Protein AF-A0A2K3KLQ9-F1 (afdb_monomer_lite)

Radius of gyration: 17.06 Å; chains: 1; bounding box: 42×33×46 Å

Secondary structure (DSSP, 8-state):
-HHHHHHHHHS---HHHHHHHGGGS---SS--SGGGS-HHHHHHHHHHHHS-EE--EETTEEPPPEE--SS--TT-TTHHHHHHHHHHHHHHHHHHHHHTTS--

pLDDT: mean 77.21, std 13.94, range [49.09, 96.31]

Sequence (104 aa):
MEFLYEYHNSASLPKAITGSFLTLIPKKDHPQALSDYDLGWRQWIRAFVFQSSMSVLVNGSPKEDFNVGKGLRQGDPLSPIMFLIVDGGLTSLMRRAVDNSIFQ

Structure (mmCIF, N/CA/C/O backbone):
data_AF-A0A2K3KLQ9-F1
#
_entry.id   AF-A0A2K3KLQ9-F1
#
loop_
_atom_site.group_PDB
_atom_site.id
_atom_site.type_symbol
_atom_site.label_atom_id
_atom_site.label_alt_id
_atom_site.label_comp_id
_atom_site.label_asym_id
_atom_site.label_entity_id
_atom_site.label_seq_id
_atom_site.pdbx_PDB_ins_code
_atom_site.Cartn_x
_atom_site.Cartn_y
_atom_site.Cartn_z
_atom_site.occupancy
_atom_site.B_iso_or_equiv
_atom_site.auth_seq_id
_atom_site.auth_comp_id
_atom_site.auth_asym_id
_atom_site.auth_atom_id
_atom_site.pdbx_PDB_model_num
ATOM 1 N N . MET A 1 1 ? -17.728 8.690 -1.998 1.00 52.28 1 MET A N 1
ATOM 2 C CA . MET A 1 1 ? -17.895 7.914 -3.249 1.00 52.28 1 MET A CA 1
ATOM 3 C C . MET A 1 1 ? -17.606 8.752 -4.494 1.00 52.28 1 MET A C 1
ATOM 5 O O . MET A 1 1 ? -17.160 8.168 -5.467 1.00 52.28 1 MET A O 1
ATOM 9 N N . GLU A 1 2 ? -17.746 10.086 -4.464 1.00 56.66 2 GLU A N 1
ATOM 10 C CA . GLU A 1 2 ? -17.354 10.955 -5.595 1.00 56.66 2 GLU A CA 1
ATOM 11 C C . GLU A 1 2 ? -15.877 10.844 -6.000 1.00 56.66 2 GLU A C 1
ATOM 13 O O . GLU A 1 2 ? -15.576 10.876 -7.183 1.00 56.66 2 GLU A O 1
ATOM 18 N N . PHE A 1 3 ? -14.959 10.618 -5.054 1.00 58.25 3 PHE A N 1
ATOM 19 C CA . PHE A 1 3 ? -13.523 10.550 -5.363 1.00 58.25 3 PHE A CA 1
ATOM 20 C C . PHE A 1 3 ? -13.150 9.401 -6.325 1.00 58.25 3 PHE A C 1
ATOM 22 O O . PHE A 1 3 ? -12.354 9.601 -7.238 1.00 58.25 3 PHE A O 1
ATOM 29 N N . LEU A 1 4 ? -13.707 8.196 -6.117 1.00 51.66 4 LEU A N 1
ATOM 30 C CA . LEU A 1 4 ? -13.441 7.040 -6.987 1.00 51.66 4 LEU A CA 1
ATOM 31 C C . LEU A 1 4 ? -14.064 7.254 -8.361 1.00 51.66 4 LEU A C 1
ATOM 33 O O . LEU A 1 4 ? -13.484 6.854 -9.362 1.00 51.66 4 LEU A O 1
ATOM 37 N N . TYR A 1 5 ? -15.233 7.893 -8.394 1.00 60.25 5 TYR A N 1
ATOM 38 C CA . TYR A 1 5 ? -15.922 8.240 -9.626 1.00 60.25 5 TYR A CA 1
ATOM 39 C C . TYR A 1 5 ? -15.128 9.264 -10.444 1.00 60.25 5 TYR A C 1
ATOM 41 O O . TYR A 1 5 ? -14.956 9.090 -11.646 1.00 60.25 5 TYR A O 1
ATOM 49 N N . GLU A 1 6 ? -14.589 10.297 -9.795 1.00 59.41 6 GLU A N 1
ATOM 50 C CA . GLU A 1 6 ? -13.738 11.295 -10.440 1.00 59.41 6 GLU A CA 1
ATOM 51 C C . GLU A 1 6 ? -12.458 10.645 -10.980 1.00 59.41 6 GLU A C 1
ATOM 53 O O . GLU A 1 6 ? -12.215 10.729 -12.179 1.00 59.41 6 GLU A O 1
ATOM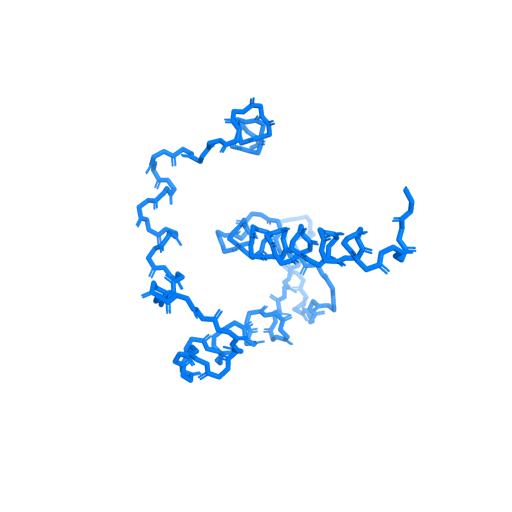 58 N N . TYR A 1 7 ? -11.728 9.875 -10.160 1.00 55.59 7 TYR A N 1
ATOM 59 C CA . TYR A 1 7 ? -10.533 9.145 -10.604 1.00 55.59 7 TYR A CA 1
ATOM 60 C C . TYR A 1 7 ? -10.811 8.210 -11.787 1.00 55.59 7 TYR A C 1
ATOM 62 O O . TYR A 1 7 ? -10.058 8.204 -12.757 1.00 55.59 7 TYR A O 1
ATOM 70 N N . HIS A 1 8 ? -11.899 7.439 -11.734 1.00 55.31 8 HIS A N 1
ATOM 71 C CA . HIS A 1 8 ? -12.259 6.511 -12.805 1.00 55.31 8 HIS A CA 1
ATOM 72 C C . HIS A 1 8 ? -12.570 7.236 -14.125 1.00 55.31 8 HIS A C 1
ATOM 74 O O . HIS A 1 8 ? -12.300 6.705 -15.199 1.00 55.31 8 HIS A O 1
ATOM 80 N N . ASN A 1 9 ? -13.117 8.451 -14.060 1.00 61.69 9 ASN A N 1
ATOM 81 C CA . ASN A 1 9 ? -13.509 9.210 -15.247 1.00 61.69 9 ASN A CA 1
ATOM 82 C C . ASN A 1 9 ? -12.396 10.101 -15.809 1.00 61.69 9 ASN A C 1
ATOM 84 O O . ASN A 1 9 ? -12.372 10.349 -17.012 1.00 61.69 9 ASN A O 1
ATOM 88 N N . SER A 1 10 ? -11.492 10.605 -14.970 1.00 62.38 10 SER A N 1
ATOM 89 C CA . SER A 1 10 ? -10.457 11.563 -15.378 1.00 62.38 10 SER A CA 1
ATOM 90 C C . SER A 1 10 ? -9.038 10.998 -15.353 1.00 62.38 10 SER A C 1
ATOM 92 O O . SER A 1 10 ? -8.112 11.682 -15.791 1.00 62.38 10 SER A O 1
ATOM 94 N N . ALA A 1 11 ? -8.842 9.803 -14.783 1.00 59.12 11 ALA A N 1
ATOM 95 C CA . ALA A 1 11 ? -7.538 9.280 -14.372 1.00 59.12 11 ALA A CA 1
ATOM 96 C C . ALA A 1 11 ? -6.734 10.273 -13.501 1.00 59.12 11 ALA A C 1
ATOM 98 O O . ALA A 1 11 ? -5.507 10.195 -13.422 1.00 59.12 11 ALA A O 1
ATOM 99 N N . SER A 1 12 ? -7.412 11.225 -12.847 1.00 51.50 12 SER A N 1
ATOM 100 C CA . SER A 1 12 ? -6.789 12.283 -12.055 1.00 51.50 12 SER A CA 1
ATOM 101 C C . SER A 1 12 ? -7.214 12.197 -10.591 1.00 51.50 12 SER A C 1
ATOM 103 O O . SER A 1 12 ? -8.360 11.911 -10.256 1.00 51.50 12 SER A O 1
ATOM 105 N N . LEU A 1 13 ? -6.251 12.407 -9.692 1.00 54.84 13 LEU A N 1
ATOM 106 C CA . LEU A 1 13 ? -6.492 12.431 -8.251 1.00 54.84 13 LEU A CA 1
ATOM 107 C C . LEU A 1 13 ? -6.782 13.869 -7.794 1.00 54.84 13 LEU A C 1
ATOM 109 O O . LEU A 1 13 ? -5.987 14.761 -8.113 1.00 54.84 13 LEU A O 1
ATOM 113 N N . PRO A 1 14 ? -7.844 14.108 -7.002 1.00 56.06 14 PRO A N 1
ATOM 114 C CA . PRO A 1 14 ? -8.174 15.437 -6.490 1.00 56.06 14 PRO A CA 1
ATOM 115 C C . PRO A 1 14 ? -7.009 16.071 -5.717 1.00 56.06 14 PRO A C 1
ATOM 117 O O . PRO A 1 14 ? -6.416 15.422 -4.852 1.00 56.06 14 PRO A O 1
ATOM 120 N N . LYS A 1 15 ? -6.719 17.358 -5.975 1.00 51.88 15 LYS A N 1
ATOM 121 C CA . LYS A 1 15 ? -5.557 18.110 -5.433 1.00 51.88 15 LYS A CA 1
ATOM 122 C C . LYS A 1 15 ? -5.377 18.020 -3.911 1.00 51.88 15 LYS A C 1
ATOM 124 O O . LYS A 1 15 ? -4.246 18.011 -3.431 1.00 51.88 15 LYS A O 1
ATOM 129 N N . ALA A 1 16 ? -6.475 17.933 -3.157 1.00 49.69 16 ALA A N 1
ATOM 130 C CA . ALA A 1 16 ? -6.462 17.809 -1.696 1.00 49.69 16 ALA A CA 1
ATOM 131 C C . ALA A 1 16 ? -5.894 16.461 -1.201 1.00 49.69 16 ALA A C 1
ATOM 133 O O . ALA A 1 16 ? -5.363 16.381 -0.098 1.00 49.69 16 ALA A O 1
ATOM 134 N N . ILE A 1 17 ? -5.965 15.417 -2.030 1.00 53.47 17 ILE A N 1
ATOM 135 C CA . ILE A 1 17 ? -5.420 14.078 -1.769 1.00 53.47 17 ILE A CA 1
ATOM 136 C C . ILE A 1 17 ? -4.006 13.979 -2.368 1.00 53.47 17 ILE A C 1
ATOM 138 O O . ILE A 1 17 ? -3.122 13.332 -1.829 1.00 53.47 17 ILE A O 1
ATOM 142 N N . THR A 1 18 ? -3.706 14.677 -3.456 1.00 50.12 18 THR A N 1
ATOM 143 C CA . THR A 1 18 ? -2.418 14.538 -4.157 1.00 50.12 18 THR A CA 1
ATOM 144 C C . THR A 1 18 ? -1.203 14.953 -3.305 1.00 50.12 18 THR A C 1
ATOM 146 O O . THR A 1 18 ? -0.127 14.381 -3.464 1.00 50.12 18 THR A O 1
ATOM 149 N N . GLY A 1 19 ? -1.363 15.914 -2.383 1.00 49.09 19 GLY A N 1
ATOM 150 C CA . GLY A 1 19 ? -0.256 16.504 -1.615 1.00 49.09 19 GLY A CA 1
ATOM 151 C C . GLY A 1 19 ? 0.309 15.630 -0.488 1.00 49.09 19 GLY A C 1
ATOM 152 O O . GLY A 1 19 ? 1.522 15.476 -0.391 1.00 49.09 19 GLY A O 1
ATOM 153 N N . SER A 1 20 ? -0.547 15.042 0.354 1.00 50.00 20 SER A N 1
ATOM 154 C CA . SER A 1 20 ? -0.115 14.226 1.507 1.00 50.00 20 SER A CA 1
ATOM 155 C C . SER A 1 20 ? 0.065 12.745 1.168 1.00 50.00 20 SER A C 1
ATOM 157 O O . SER A 1 20 ? 0.753 12.031 1.890 1.00 50.00 20 SER A O 1
ATOM 159 N N . PHE A 1 21 ? -0.556 12.273 0.082 1.00 51.12 21 PHE A N 1
ATOM 160 C CA . PHE A 1 21 ? -0.571 10.856 -0.281 1.00 51.12 21 PHE A CA 1
ATOM 161 C C . PHE A 1 21 ? 0.593 10.465 -1.211 1.00 51.12 21 PHE A C 1
ATOM 163 O O . PHE A 1 21 ? 1.150 9.380 -1.071 1.00 51.12 21 PHE A O 1
ATOM 170 N N . LEU A 1 22 ? 1.053 11.352 -2.106 1.00 51.72 22 LEU A N 1
ATOM 171 C CA . LEU A 1 22 ? 2.221 11.070 -2.961 1.00 51.72 22 LEU A CA 1
ATOM 172 C C . LEU A 1 22 ? 3.570 11.192 -2.237 1.00 51.72 22 LEU A C 1
ATOM 174 O O . LEU A 1 22 ? 4.574 10.701 -2.749 1.00 51.72 22 LEU A O 1
ATOM 178 N N . THR A 1 23 ? 3.628 11.832 -1.066 1.00 54.19 23 THR A N 1
ATOM 179 C CA . THR A 1 23 ? 4.870 11.959 -0.279 1.00 54.19 23 THR A CA 1
ATOM 180 C C . THR A 1 23 ? 5.276 10.656 0.408 1.00 54.19 23 THR A C 1
ATOM 182 O O . THR A 1 23 ? 6.436 10.514 0.787 1.00 54.19 23 THR A O 1
ATOM 185 N N . LEU A 1 24 ? 4.356 9.694 0.539 1.00 57.41 24 LEU A N 1
ATOM 186 C CA . LEU A 1 24 ? 4.618 8.392 1.159 1.00 57.41 24 LEU A CA 1
ATOM 187 C C . LEU A 1 24 ? 5.233 7.368 0.198 1.00 57.41 24 LEU A C 1
ATOM 189 O O . LEU A 1 24 ? 5.708 6.328 0.654 1.00 57.41 24 LEU A O 1
ATOM 193 N N . ILE A 1 25 ? 5.237 7.636 -1.112 1.00 66.19 25 ILE A N 1
ATOM 194 C CA . ILE A 1 25 ? 5.966 6.815 -2.081 1.00 66.19 25 ILE A CA 1
ATOM 195 C C . ILE A 1 25 ? 7.376 7.403 -2.210 1.00 66.19 25 ILE A C 1
ATOM 197 O O . ILE A 1 25 ? 7.515 8.538 -2.677 1.00 66.19 25 ILE A O 1
ATOM 201 N N . PRO A 1 26 ? 8.434 6.663 -1.828 1.00 68.12 26 PRO A N 1
ATOM 202 C CA . PRO A 1 26 ? 9.798 7.125 -1.979 1.00 68.12 26 PRO A CA 1
ATOM 203 C C . PRO A 1 26 ? 10.050 7.403 -3.457 1.00 68.12 26 PRO A C 1
ATOM 205 O O . PRO A 1 26 ? 9.952 6.503 -4.294 1.00 68.12 26 PRO A O 1
ATOM 208 N N . LYS A 1 27 ? 10.364 8.657 -3.781 1.00 70.31 27 LYS A N 1
ATOM 209 C CA . LYS A 1 27 ? 10.782 9.043 -5.128 1.00 70.31 27 LYS A CA 1
ATOM 210 C C . LYS A 1 27 ? 12.210 8.549 -5.326 1.00 70.31 27 LYS A C 1
ATOM 212 O O . LYS A 1 27 ? 13.166 9.247 -5.006 1.00 70.31 27 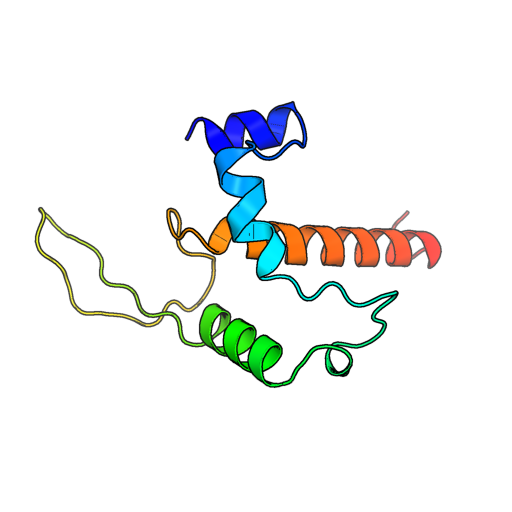LYS A O 1
ATOM 217 N N . LYS A 1 28 ? 12.332 7.293 -5.751 1.00 73.94 28 LYS A N 1
ATOM 218 C CA . LYS A 1 28 ? 13.590 6.694 -6.189 1.00 73.94 28 LYS A CA 1
ATOM 219 C C . LYS A 1 28 ? 13.662 6.822 -7.707 1.00 73.94 28 LYS A C 1
ATOM 221 O O . LYS A 1 28 ? 12.686 6.502 -8.385 1.00 73.94 28 LYS A O 1
ATOM 226 N N . ASP A 1 29 ? 14.801 7.256 -8.227 1.00 75.56 29 ASP A N 1
ATOM 227 C CA . ASP A 1 29 ? 15.044 7.232 -9.665 1.00 75.56 29 ASP A CA 1
ATOM 228 C C . ASP A 1 29 ? 15.271 5.784 -10.114 1.00 75.56 29 ASP A C 1
ATOM 230 O O . ASP A 1 29 ? 16.160 5.097 -9.613 1.00 75.56 29 ASP A O 1
ATOM 234 N N . HIS A 1 30 ? 14.424 5.318 -11.035 1.00 72.75 30 HIS A N 1
ATOM 235 C CA . HIS A 1 30 ? 14.500 4.004 -11.688 1.00 72.75 30 HIS A CA 1
ATOM 236 C C . HIS A 1 30 ? 14.726 2.784 -10.763 1.00 72.75 30 HIS A C 1
ATOM 238 O O . HIS A 1 30 ? 15.622 1.981 -11.040 1.00 72.75 30 HIS A O 1
ATOM 244 N N . PRO A 1 31 ? 13.915 2.581 -9.705 1.00 77.94 31 PRO A N 1
ATOM 245 C CA . PRO A 1 31 ? 14.016 1.394 -8.860 1.00 77.94 31 PRO A CA 1
ATOM 246 C C . PRO A 1 31 ? 13.789 0.123 -9.691 1.00 77.94 31 PRO A C 1
ATOM 248 O O . PRO A 1 31 ? 12.826 0.033 -10.453 1.00 77.94 31 PRO A O 1
ATOM 251 N N . GLN A 1 32 ? 14.678 -0.855 -9.539 1.00 80.25 32 GLN A N 1
ATOM 252 C CA . GLN A 1 32 ? 14.642 -2.148 -10.232 1.00 80.25 32 GLN A CA 1
ATOM 253 C C . GLN A 1 32 ? 14.242 -3.288 -9.290 1.00 80.25 32 GLN A C 1
ATOM 255 O O . GLN A 1 32 ? 13.706 -4.305 -9.729 1.00 80.25 32 GLN A O 1
ATOM 260 N N . ALA A 1 33 ? 14.487 -3.125 -7.990 1.00 82.00 33 ALA A N 1
ATOM 261 C CA . ALA A 1 33 ? 14.218 -4.124 -6.971 1.00 82.00 33 ALA A CA 1
ATOM 262 C C . ALA A 1 33 ? 13.552 -3.511 -5.736 1.00 82.00 33 ALA A C 1
ATOM 264 O O . ALA A 1 33 ? 13.748 -2.347 -5.394 1.00 82.00 33 ALA A O 1
ATOM 265 N N . LEU A 1 34 ? 12.807 -4.332 -4.987 1.00 80.50 34 LEU A N 1
ATOM 266 C CA . LEU A 1 34 ? 12.209 -3.898 -3.721 1.00 80.50 34 LEU A CA 1
ATOM 267 C C . LEU A 1 34 ? 13.283 -3.429 -2.722 1.00 80.50 34 LEU A C 1
ATOM 269 O O . LEU A 1 34 ? 13.041 -2.506 -1.952 1.00 80.50 34 LEU A O 1
ATOM 273 N N . SER A 1 35 ? 14.479 -4.025 -2.752 1.00 86.19 35 SER A N 1
ATOM 274 C CA . SER A 1 35 ? 15.627 -3.624 -1.928 1.00 86.19 35 SER A CA 1
ATOM 275 C C . SER A 1 35 ? 16.115 -2.200 -2.186 1.00 86.19 35 SER A C 1
ATOM 277 O O . SER A 1 35 ? 16.800 -1.650 -1.327 1.00 86.19 35 SER A O 1
ATOM 279 N N . ASP A 1 36 ? 15.752 -1.598 -3.321 1.00 86.69 36 ASP A N 1
ATOM 280 C CA . ASP A 1 36 ? 16.110 -0.216 -3.627 1.00 86.69 36 ASP A CA 1
ATOM 281 C C . ASP A 1 36 ? 15.363 0.764 -2.715 1.00 86.69 36 ASP A C 1
ATOM 283 O O . ASP A 1 36 ? 15.832 1.879 -2.490 1.00 86.69 36 ASP A O 1
ATOM 287 N N . TYR A 1 37 ? 14.231 0.362 -2.138 1.00 84.75 37 TYR A N 1
ATOM 288 C CA . TYR A 1 37 ? 13.478 1.175 -1.191 1.00 84.75 37 TYR A CA 1
ATOM 289 C C . TYR A 1 37 ? 14.036 1.055 0.232 1.00 84.75 37 TYR A C 1
ATOM 291 O O . TYR A 1 37 ? 14.492 -0.012 0.667 1.00 84.75 37 TYR A O 1
ATOM 299 N N . ASP A 1 38 ? 13.946 2.156 0.983 1.00 86.44 38 ASP A N 1
ATOM 300 C CA . ASP A 1 38 ? 14.381 2.205 2.377 1.00 86.44 38 ASP A CA 1
ATOM 301 C C . ASP A 1 38 ? 13.739 1.086 3.217 1.00 86.44 38 ASP A C 1
ATOM 303 O O . ASP A 1 38 ? 12.594 0.674 2.993 1.00 86.44 38 ASP A O 1
ATOM 307 N N . LEU A 1 39 ? 14.501 0.559 4.178 1.00 86.50 39 LEU A N 1
ATOM 308 C CA . LEU A 1 39 ? 14.053 -0.545 5.020 1.00 86.50 39 LEU A CA 1
ATOM 309 C C . LEU A 1 39 ? 12.807 -0.176 5.835 1.00 86.50 39 LEU A C 1
ATOM 311 O O . LEU A 1 39 ? 11.904 -1.006 5.942 1.00 86.50 39 LEU A O 1
ATOM 315 N N . GLY A 1 40 ? 12.734 1.048 6.361 1.00 84.88 40 GLY A N 1
ATOM 316 C CA . GLY A 1 40 ? 11.584 1.531 7.119 1.00 84.88 40 GLY A CA 1
ATOM 317 C C . GLY A 1 40 ? 10.325 1.562 6.261 1.00 84.88 40 GLY A C 1
ATOM 318 O O . GLY A 1 40 ? 9.294 1.018 6.655 1.00 84.88 40 GLY A O 1
ATOM 319 N N . TRP A 1 41 ? 10.430 2.076 5.032 1.00 83.56 41 TRP A N 1
ATOM 320 C CA . TRP A 1 41 ? 9.306 2.071 4.093 1.00 83.56 41 TRP A CA 1
ATOM 321 C C . TRP A 1 41 ? 8.821 0.650 3.782 1.00 83.56 41 TRP A C 1
ATOM 323 O O . TRP A 1 41 ? 7.627 0.359 3.864 1.00 83.56 41 TRP A O 1
ATOM 333 N N . ARG A 1 42 ? 9.745 -0.276 3.498 1.00 86.25 42 ARG A N 1
ATOM 334 C CA . ARG A 1 42 ? 9.399 -1.686 3.252 1.00 86.25 42 ARG A CA 1
ATOM 335 C C . ARG A 1 42 ? 8.704 -2.330 4.450 1.00 86.25 42 ARG A C 1
ATOM 337 O O . ARG A 1 42 ? 7.771 -3.111 4.266 1.00 86.25 42 ARG A O 1
ATOM 344 N N . GLN A 1 43 ? 9.152 -2.024 5.666 1.00 85.12 43 GLN A N 1
ATOM 345 C CA . GLN A 1 43 ? 8.526 -2.515 6.893 1.00 85.12 43 GLN A CA 1
ATOM 346 C C . GLN A 1 43 ? 7.120 -1.942 7.081 1.00 85.12 43 GLN A C 1
ATOM 348 O O . GLN A 1 43 ? 6.218 -2.695 7.436 1.00 85.12 43 GLN A O 1
ATOM 353 N N . TRP A 1 44 ? 6.903 -0.659 6.783 1.00 83.06 44 TRP A N 1
ATOM 354 C CA . TRP A 1 44 ? 5.580 -0.033 6.860 1.00 83.06 44 TRP A CA 1
ATOM 355 C C . TRP A 1 44 ? 4.597 -0.643 5.869 1.00 83.06 44 TRP A C 1
ATOM 357 O O . TRP A 1 44 ? 3.489 -1.008 6.254 1.00 83.06 44 TRP A O 1
ATOM 367 N N . ILE A 1 45 ? 5.017 -0.837 4.617 1.00 81.31 45 ILE A N 1
ATOM 368 C CA . ILE A 1 45 ? 4.199 -1.518 3.607 1.00 81.31 45 ILE A CA 1
ATOM 369 C C . ILE A 1 45 ? 3.876 -2.946 4.053 1.00 81.31 45 ILE A C 1
ATOM 371 O O . ILE A 1 45 ? 2.727 -3.375 3.973 1.00 81.31 45 ILE A O 1
ATOM 375 N N . ARG A 1 46 ? 4.863 -3.679 4.584 1.00 84.19 46 ARG A N 1
ATOM 376 C CA . ARG A 1 46 ? 4.647 -5.033 5.111 1.00 84.19 46 ARG A CA 1
ATOM 377 C C . ARG A 1 46 ? 3.641 -5.036 6.265 1.00 84.19 46 ARG A C 1
ATOM 379 O O . ARG A 1 46 ? 2.750 -5.878 6.274 1.00 84.19 46 ARG A O 1
ATOM 386 N N . ALA A 1 47 ? 3.767 -4.118 7.218 1.00 83.12 47 ALA A N 1
ATOM 387 C CA . ALA A 1 47 ? 2.834 -4.002 8.334 1.00 83.12 47 ALA A CA 1
ATOM 388 C C . ALA A 1 47 ? 1.419 -3.673 7.838 1.00 83.12 47 ALA A C 1
ATOM 390 O O . ALA A 1 47 ? 0.462 -4.331 8.229 1.00 83.12 47 ALA A O 1
ATOM 391 N N . PHE A 1 48 ? 1.286 -2.738 6.898 1.00 79.62 48 PHE A N 1
ATOM 392 C CA . PHE A 1 48 ? -0.009 -2.377 6.331 1.00 79.62 48 PHE A CA 1
ATOM 393 C C . PHE A 1 48 ? -0.699 -3.556 5.625 1.00 79.62 48 PHE A C 1
ATOM 395 O O . PHE A 1 48 ? -1.891 -3.779 5.817 1.00 79.62 48 PHE A O 1
ATOM 402 N N . VAL A 1 49 ? 0.045 -4.330 4.827 1.00 79.38 49 VAL A N 1
ATOM 403 C CA . VAL A 1 49 ? -0.511 -5.453 4.052 1.00 79.38 49 VAL A CA 1
ATOM 404 C C . VAL A 1 49 ? -0.803 -6.673 4.925 1.00 79.38 49 VAL A C 1
ATOM 406 O O . VAL A 1 49 ? -1.816 -7.333 4.721 1.00 79.38 49 VAL A O 1
ATOM 409 N N . PHE A 1 50 ? 0.081 -6.999 5.871 1.00 81.38 50 PHE A N 1
ATOM 410 C CA . PHE A 1 50 ? 0.037 -8.283 6.583 1.00 81.38 50 PHE A CA 1
ATOM 411 C C . PHE A 1 50 ? -0.392 -8.189 8.048 1.00 81.38 50 PHE A C 1
ATOM 413 O O . PHE A 1 50 ? -0.661 -9.219 8.656 1.00 81.38 50 PHE A O 1
ATOM 420 N N . GLN A 1 51 ? -0.422 -6.994 8.636 1.00 79.88 51 GLN A N 1
ATOM 421 C CA . GLN A 1 51 ? -0.710 -6.784 10.062 1.00 79.88 51 GLN A CA 1
ATOM 422 C C . GLN A 1 51 ? -1.931 -5.877 10.263 1.00 79.88 51 GLN A C 1
ATOM 424 O O . GLN A 1 51 ? -2.032 -5.157 11.254 1.00 79.88 51 GLN A O 1
ATOM 429 N N . SER A 1 52 ? -2.867 -5.895 9.311 1.00 79.69 52 SER A N 1
ATOM 430 C CA . SER A 1 52 ? -4.102 -5.119 9.403 1.00 79.69 52 SER A CA 1
ATOM 431 C C . SER A 1 52 ? -5.127 -5.833 10.289 1.00 79.69 52 SER A C 1
ATOM 433 O O . SER A 1 52 ? -5.509 -6.972 10.016 1.00 79.69 52 SER A O 1
ATOM 435 N N . SER A 1 53 ? -5.577 -5.142 11.338 1.00 84.56 53 SER A N 1
ATOM 436 C CA . SER A 1 53 ? -6.696 -5.541 12.199 1.00 84.56 53 SER A CA 1
ATOM 437 C C . SER A 1 53 ? -7.897 -4.615 11.971 1.00 84.56 53 SER A C 1
ATOM 439 O O . SER A 1 53 ? -7.733 -3.440 11.609 1.00 84.56 53 SER A O 1
ATOM 441 N N . MET A 1 54 ? -9.103 -5.149 12.148 1.00 84.50 54 MET A N 1
ATOM 442 C CA . MET A 1 54 ? -10.374 -4.448 11.970 1.00 84.50 54 MET A CA 1
ATOM 443 C C . MET A 1 54 ? -11.410 -4.941 12.981 1.00 84.50 54 MET A C 1
ATOM 445 O O . MET A 1 54 ? -11.538 -6.141 13.186 1.00 84.50 54 MET A O 1
ATOM 449 N N . SER A 1 55 ? -12.225 -4.027 13.505 1.00 88.69 55 SER A N 1
ATOM 450 C CA . SER A 1 55 ? -13.522 -4.335 14.113 1.00 88.69 55 SER A CA 1
ATOM 451 C C . SER A 1 55 ? -14.656 -3.810 13.244 1.00 88.69 55 SER A C 1
ATOM 453 O O . SER A 1 55 ? -14.533 -2.811 12.533 1.00 88.69 55 SER A O 1
ATOM 455 N N . VAL A 1 56 ? -15.790 -4.501 13.301 1.00 89.62 56 VAL A N 1
ATOM 456 C CA . VAL A 1 56 ? -17.017 -4.093 12.614 1.00 89.62 56 VAL A CA 1
ATOM 457 C C . VAL A 1 56 ? -18.014 -3.595 13.652 1.00 89.62 56 VAL A C 1
ATOM 459 O O . VAL A 1 56 ? -18.207 -4.219 14.696 1.00 89.62 56 VAL A O 1
ATOM 462 N N . LEU A 1 57 ? -18.662 -2.468 13.362 1.00 91.81 57 LEU A N 1
ATOM 463 C CA . LEU A 1 57 ? -19.779 -1.971 14.158 1.00 91.81 57 LEU A CA 1
ATOM 464 C C . LEU A 1 57 ? -21.043 -2.757 13.794 1.00 91.81 57 LEU A C 1
ATOM 466 O O . LEU A 1 57 ? -21.498 -2.714 12.653 1.00 91.81 57 LEU A O 1
ATOM 470 N N . VAL A 1 58 ? -21.647 -3.430 14.770 1.00 94.06 58 VAL A N 1
ATOM 471 C CA . VAL A 1 58 ? -22.961 -4.071 14.624 1.00 94.06 58 VAL A CA 1
ATOM 472 C C . VAL A 1 58 ? -23.938 -3.314 15.512 1.00 94.06 58 VAL A C 1
ATOM 474 O O . VAL A 1 58 ? -23.761 -3.268 16.729 1.00 94.06 58 VAL A O 1
ATOM 477 N N . ASN A 1 59 ? -24.949 -2.685 14.905 1.00 96.31 59 ASN A N 1
ATOM 478 C CA . ASN A 1 59 ? -25.890 -1.782 15.586 1.00 96.31 59 ASN A CA 1
ATOM 479 C C . ASN A 1 59 ? -25.183 -0.644 16.350 1.00 96.31 59 ASN A C 1
ATOM 481 O O . ASN A 1 59 ? -25.523 -0.333 17.488 1.00 96.31 59 ASN A O 1
ATOM 485 N N . GLY A 1 60 ? -24.143 -0.064 15.743 1.00 93.62 60 GLY A N 1
ATOM 486 C CA . GLY A 1 60 ? -23.365 1.031 16.333 1.00 93.62 60 GLY A CA 1
ATOM 487 C C . GLY A 1 60 ? -22.399 0.614 17.448 1.00 93.62 60 GLY A C 1
ATOM 488 O O . GLY A 1 60 ? -21.656 1.457 17.936 1.00 93.62 60 GLY A O 1
ATOM 489 N N . SER A 1 61 ? -22.365 -0.668 17.824 1.00 93.75 61 SER A N 1
ATOM 490 C CA . SER A 1 61 ? -21.446 -1.190 18.840 1.00 93.75 61 SER A CA 1
ATOM 491 C C . SER A 1 61 ? -20.296 -1.967 18.187 1.00 93.75 61 SER A C 1
ATOM 493 O O . SER A 1 61 ? -20.571 -2.868 17.385 1.00 93.75 61 SER A O 1
ATOM 495 N N . PRO A 1 62 ? -19.024 -1.664 18.504 1.00 94.44 62 PRO A N 1
ATOM 496 C CA . PRO A 1 62 ? -17.884 -2.398 17.963 1.00 94.44 62 PRO A CA 1
ATOM 497 C C . PRO A 1 62 ? -17.885 -3.846 18.439 1.00 94.44 62 PRO A C 1
ATOM 499 O O . PRO A 1 62 ? -18.204 -4.150 19.590 1.00 94.44 62 PRO A O 1
ATOM 502 N N . LYS A 1 63 ? -17.558 -4.745 17.515 1.00 94.88 63 LYS A N 1
ATOM 503 C CA . LYS A 1 63 ? -17.273 -6.151 17.799 1.00 94.88 63 LYS A CA 1
ATOM 504 C C . LYS A 1 63 ? -15.781 -6.368 17.985 1.00 94.88 63 LYS A C 1
ATOM 506 O O . LYS A 1 63 ? -14.995 -5.443 17.810 1.00 94.88 63 LYS A O 1
ATOM 511 N N . GLU A 1 64 ? -15.429 -7.585 18.382 1.00 94.31 64 GLU A N 1
ATOM 512 C CA . GLU A 1 64 ? -14.038 -7.988 18.541 1.00 94.31 64 GLU A CA 1
ATOM 513 C C . GLU A 1 64 ? -13.248 -7.744 17.257 1.00 94.31 64 GLU A C 1
ATOM 515 O O . GLU A 1 64 ? -13.750 -7.910 16.139 1.00 94.31 64 GLU A O 1
ATOM 520 N N . ASP A 1 65 ? -12.005 -7.328 17.457 1.00 90.50 65 ASP A N 1
ATOM 521 C CA . ASP A 1 65 ? -11.051 -7.143 16.386 1.00 90.50 65 ASP A CA 1
ATOM 522 C C . ASP A 1 65 ? -10.699 -8.494 15.755 1.00 90.50 65 ASP A C 1
ATOM 524 O O . ASP A 1 65 ? -10.516 -9.506 16.435 1.00 90.50 65 ASP A O 1
ATOM 528 N N . PHE A 1 66 ? -10.551 -8.498 14.437 1.00 88.81 66 PHE A N 1
ATOM 529 C CA . PHE A 1 66 ? -10.078 -9.645 13.682 1.00 88.81 66 PHE A CA 1
ATOM 530 C C . PHE A 1 66 ? -9.013 -9.234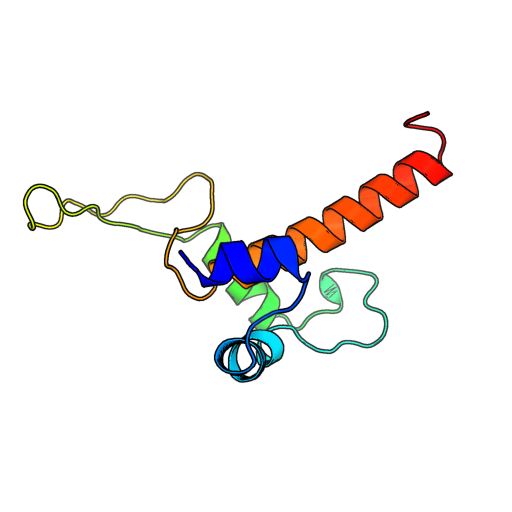 12.670 1.00 88.81 66 PHE A C 1
ATOM 532 O O . PHE A 1 66 ? -8.999 -8.119 12.143 1.00 88.81 66 PHE A O 1
ATOM 539 N N . ASN A 1 67 ? -8.124 -10.179 12.364 1.00 86.75 67 ASN A N 1
ATOM 540 C CA . ASN A 1 67 ? -7.100 -9.986 11.347 1.00 86.75 67 ASN A CA 1
ATOM 541 C C . ASN A 1 67 ? -7.725 -9.994 9.950 1.00 86.75 67 ASN A C 1
ATOM 543 O O . ASN A 1 67 ? -8.439 -10.926 9.568 1.00 86.75 67 ASN A O 1
ATOM 547 N N . VAL A 1 68 ? -7.411 -8.972 9.160 1.00 83.69 68 VAL A N 1
ATOM 548 C CA . VAL A 1 68 ? -7.857 -8.865 7.773 1.00 83.69 68 VAL A CA 1
ATOM 549 C C . VAL A 1 68 ? -6.996 -9.792 6.917 1.00 83.69 68 VAL A C 1
ATOM 551 O O . VAL A 1 68 ? -5.815 -9.543 6.704 1.00 83.69 68 VAL A O 1
ATOM 554 N N . GLY A 1 69 ? -7.581 -10.889 6.430 1.00 78.56 69 GLY A N 1
ATOM 555 C CA . GLY A 1 69 ? -6.836 -11.885 5.650 1.00 78.56 69 GLY A CA 1
ATOM 556 C C . GLY A 1 69 ? -6.525 -11.456 4.212 1.00 78.56 69 GLY A C 1
ATOM 557 O O . GLY A 1 69 ? -5.488 -11.831 3.667 1.00 78.56 69 GLY A O 1
ATOM 558 N N . LYS A 1 70 ? -7.429 -10.705 3.570 1.00 78.62 70 LYS A N 1
ATOM 559 C CA . LYS A 1 70 ? -7.294 -10.227 2.186 1.00 78.62 70 LYS A CA 1
ATOM 560 C C . LYS A 1 70 ? -8.021 -8.900 1.998 1.00 78.62 70 LYS A C 1
ATOM 562 O O . LYS A 1 70 ? -9.023 -8.639 2.658 1.00 78.62 70 LYS A O 1
ATOM 567 N N . GLY A 1 71 ? -7.565 -8.142 1.006 1.00 78.00 71 GLY A N 1
ATOM 568 C CA . GLY A 1 71 ? -8.198 -6.900 0.583 1.00 78.00 71 GLY A CA 1
ATOM 569 C C . GLY A 1 71 ? -7.652 -5.670 1.298 1.00 78.00 71 GLY A C 1
ATOM 570 O O . GLY A 1 71 ? -6.831 -5.752 2.208 1.00 78.00 71 GLY A O 1
ATOM 571 N N . LEU A 1 72 ? -8.105 -4.514 0.827 1.00 81.19 72 LEU A N 1
ATOM 572 C CA . LEU A 1 72 ? -7.766 -3.208 1.370 1.00 81.19 72 LEU A CA 1
ATOM 573 C C . LEU A 1 72 ? -8.973 -2.661 2.132 1.00 81.19 72 LEU A C 1
ATOM 575 O O . LEU A 1 72 ? -10.117 -2.859 1.719 1.00 81.19 72 LEU A O 1
ATOM 579 N N . ARG A 1 73 ? -8.727 -1.966 3.243 1.00 78.50 73 ARG A N 1
ATOM 580 C CA . ARG A 1 73 ? -9.799 -1.390 4.061 1.00 78.50 73 ARG A CA 1
ATOM 581 C C . ARG A 1 73 ? -10.479 -0.261 3.287 1.00 78.50 73 ARG A C 1
ATOM 583 O O . ARG A 1 73 ? -9.842 0.732 2.934 1.00 78.50 73 ARG A O 1
ATOM 590 N N . GLN A 1 74 ? -11.768 -0.398 2.996 1.00 79.25 74 GLN A N 1
ATOM 591 C CA . GLN A 1 74 ? -12.519 0.670 2.343 1.00 79.25 74 GLN A CA 1
ATOM 592 C C . GLN A 1 74 ? -12.669 1.853 3.306 1.00 79.25 74 GLN A C 1
ATOM 594 O O . GLN A 1 74 ? -13.002 1.671 4.472 1.00 79.25 74 GLN A O 1
ATOM 599 N N . GLY A 1 75 ? -12.402 3.065 2.821 1.00 76.88 75 GLY A N 1
ATOM 600 C CA . GLY A 1 75 ? -12.385 4.265 3.663 1.00 76.88 75 GLY A CA 1
ATOM 601 C C . GLY A 1 75 ? -11.085 4.463 4.449 1.00 76.88 75 GLY A C 1
ATOM 602 O O . GLY A 1 75 ? -10.921 5.516 5.057 1.00 76.88 75 GLY A O 1
ATOM 603 N N . ASP A 1 76 ? -10.141 3.515 4.393 1.00 77.19 76 ASP A N 1
ATOM 604 C CA . ASP A 1 76 ? -8.781 3.745 4.880 1.00 77.19 76 ASP A CA 1
ATOM 605 C C . ASP A 1 76 ? -8.059 4.689 3.906 1.00 77.19 76 ASP A C 1
ATOM 607 O O . ASP A 1 76 ? -8.011 4.405 2.701 1.00 77.19 76 ASP A O 1
ATOM 611 N N . PRO A 1 77 ? -7.507 5.810 4.398 1.00 74.69 77 PRO A N 1
ATOM 612 C CA . PRO A 1 77 ? -6.827 6.785 3.559 1.00 74.69 77 PRO A CA 1
ATOM 613 C C . PRO A 1 77 ? -5.670 6.173 2.747 1.00 74.69 77 PRO A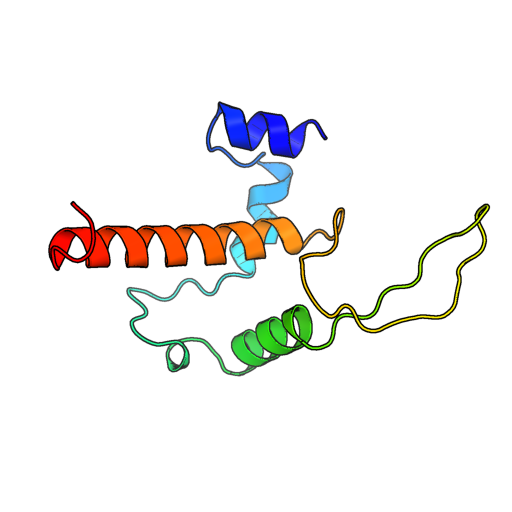 C 1
ATOM 615 O O . PRO A 1 77 ? -5.403 6.642 1.645 1.00 74.69 77 PRO A O 1
ATOM 618 N N . LEU A 1 78 ? -5.004 5.113 3.214 1.00 76.06 78 LEU A N 1
ATOM 619 C CA . LEU A 1 78 ? -3.863 4.506 2.511 1.00 76.06 78 LEU A CA 1
ATOM 620 C C . LEU A 1 78 ? -4.255 3.494 1.424 1.00 76.06 78 LEU A C 1
ATOM 622 O O . LEU A 1 78 ? -3.460 3.222 0.520 1.00 76.06 78 LEU A O 1
ATOM 626 N N . SER A 1 79 ? -5.477 2.958 1.464 1.00 81.56 79 SER A N 1
ATOM 627 C CA . SER A 1 79 ? -5.952 1.960 0.496 1.00 81.56 79 SER A CA 1
ATOM 628 C C . SER A 1 79 ? -5.880 2.423 -0.971 1.00 81.56 79 SER A C 1
ATOM 630 O O . SER A 1 79 ? -5.427 1.638 -1.805 1.00 81.56 79 SER A O 1
ATOM 632 N N . PRO A 1 80 ? -6.240 3.673 -1.335 1.00 81.50 80 PRO A N 1
ATOM 633 C CA . PRO A 1 80 ? -6.104 4.159 -2.708 1.00 81.50 80 PRO A CA 1
ATOM 634 C C . PRO A 1 80 ? -4.663 4.125 -3.237 1.00 81.50 80 PRO A C 1
ATOM 636 O O . PRO A 1 80 ? -4.450 3.715 -4.373 1.00 81.50 80 PRO A O 1
ATOM 639 N N . ILE A 1 81 ? -3.660 4.489 -2.425 1.00 78.38 81 ILE A N 1
ATOM 640 C CA . ILE A 1 81 ? -2.248 4.422 -2.847 1.00 78.38 81 ILE A CA 1
ATOM 641 C C . ILE A 1 81 ? -1.847 2.975 -3.129 1.00 78.38 81 ILE A C 1
ATOM 643 O O . ILE A 1 81 ? -1.208 2.689 -4.139 1.00 78.38 81 ILE A O 1
ATOM 647 N N . MET A 1 82 ? -2.215 2.061 -2.232 1.00 80.69 82 MET A N 1
ATOM 648 C CA . MET A 1 82 ? -1.853 0.652 -2.370 1.00 80.69 82 MET A CA 1
ATOM 649 C C . MET A 1 82 ? -2.461 0.044 -3.630 1.00 80.69 82 MET A C 1
ATOM 651 O O . MET A 1 82 ? -1.790 -0.717 -4.323 1.00 80.69 82 MET A O 1
ATOM 655 N N . PHE A 1 83 ? -3.690 0.438 -3.968 1.00 83.12 83 PHE A N 1
ATOM 656 C CA . PHE A 1 83 ? -4.314 0.056 -5.228 1.00 83.12 83 PHE A CA 1
ATOM 657 C C . PHE A 1 83 ? -3.507 0.548 -6.438 1.00 83.12 83 PHE A C 1
ATOM 659 O O . PHE A 1 83 ? -3.203 -0.251 -7.315 1.00 83.12 83 PHE A O 1
ATOM 666 N N . LEU A 1 84 ? -3.080 1.816 -6.455 1.00 82.44 84 LEU A N 1
ATOM 667 C CA . LEU A 1 84 ? -2.285 2.386 -7.553 1.00 82.44 84 LEU A CA 1
ATOM 668 C C . LEU A 1 84 ? -0.915 1.714 -7.718 1.00 82.44 84 LEU A C 1
ATOM 670 O O . LEU A 1 84 ? -0.463 1.501 -8.841 1.00 82.44 84 LEU A O 1
ATOM 674 N N . ILE A 1 85 ? -0.247 1.369 -6.612 1.00 81.12 85 ILE A N 1
ATOM 675 C CA . ILE A 1 85 ? 1.035 0.647 -6.652 1.00 81.12 85 ILE A CA 1
ATOM 676 C C . ILE A 1 85 ? 0.844 -0.730 -7.298 1.00 81.12 85 ILE A C 1
ATOM 678 O O . ILE A 1 85 ? 1.627 -1.124 -8.165 1.00 81.12 85 ILE A O 1
ATOM 682 N N . VAL A 1 86 ? -0.199 -1.458 -6.887 1.00 85.31 86 VAL A N 1
ATOM 683 C CA . VAL A 1 86 ? -0.518 -2.781 -7.439 1.00 85.31 86 VAL A CA 1
ATOM 684 C C . VAL A 1 86 ? -0.925 -2.675 -8.907 1.00 85.31 86 VAL A C 1
ATOM 686 O O . VAL A 1 86 ? -0.438 -3.462 -9.711 1.00 85.31 86 VAL A O 1
ATOM 689 N N . ASP A 1 87 ? -1.754 -1.697 -9.266 1.00 84.75 87 ASP A N 1
ATOM 690 C CA . ASP A 1 87 ? -2.207 -1.461 -10.638 1.00 84.75 87 ASP A CA 1
ATOM 691 C C . ASP A 1 87 ? -1.044 -1.130 -11.588 1.00 84.75 87 ASP A C 1
ATOM 693 O O . ASP A 1 87 ? -0.903 -1.744 -12.648 1.00 84.75 87 ASP A O 1
ATOM 697 N N . GLY A 1 88 ? -0.133 -0.244 -11.177 1.00 82.69 88 GLY A N 1
ATOM 698 C CA . GLY A 1 88 ? 1.071 0.064 -11.951 1.00 82.69 88 GLY A CA 1
ATOM 699 C C . GLY A 1 88 ? 1.987 -1.154 -12.120 1.00 82.69 88 GLY A C 1
ATOM 700 O O . GLY A 1 88 ? 2.490 -1.416 -13.217 1.00 82.69 88 GLY A O 1
ATOM 701 N N . GLY A 1 89 ? 2.167 -1.938 -11.051 1.00 85.25 89 GLY A N 1
ATOM 702 C CA . GLY A 1 89 ? 2.924 -3.190 -11.087 1.00 85.25 89 GLY A CA 1
ATOM 703 C C . GLY A 1 89 ? 2.295 -4.231 -12.016 1.00 85.25 89 GLY A C 1
ATOM 704 O O . GLY A 1 89 ? 2.987 -4.803 -12.858 1.00 85.25 89 GLY A O 1
ATOM 705 N N . LEU A 1 90 ? 0.980 -4.432 -11.916 1.00 87.75 90 LEU A N 1
ATOM 706 C CA . LEU A 1 90 ? 0.220 -5.346 -12.764 1.00 87.75 90 LEU A CA 1
ATOM 707 C C . LEU A 1 90 ? 0.275 -4.914 -14.230 1.00 87.75 90 LEU A C 1
ATOM 709 O O . LEU A 1 90 ? 0.568 -5.738 -15.088 1.00 87.75 90 LEU A O 1
ATOM 713 N N . THR A 1 91 ? 0.084 -3.627 -14.520 1.00 87.50 91 THR A N 1
ATOM 714 C CA . THR A 1 91 ? 0.195 -3.073 -15.877 1.00 87.50 91 THR A CA 1
ATOM 715 C C . THR A 1 91 ? 1.574 -3.345 -16.477 1.00 87.50 91 THR A C 1
ATOM 717 O O . THR A 1 91 ? 1.679 -3.765 -17.629 1.00 87.50 91 THR A O 1
ATOM 720 N N . SER A 1 92 ? 2.644 -3.158 -15.699 1.00 86.50 92 SER A N 1
ATOM 721 C CA . SER A 1 92 ? 4.013 -3.467 -16.131 1.00 86.50 92 SER A CA 1
ATOM 722 C C . SER A 1 92 ? 4.209 -4.963 -16.405 1.00 86.50 92 SER A C 1
ATOM 724 O O . SER A 1 92 ? 4.774 -5.339 -17.433 1.00 86.50 92 SER A O 1
ATOM 726 N N . LEU A 1 93 ? 3.691 -5.831 -15.529 1.00 89.75 93 LEU A N 1
ATOM 727 C CA . LEU A 1 93 ? 3.731 -7.282 -15.724 1.00 89.75 93 LEU A CA 1
ATOM 728 C C . LEU A 1 93 ? 2.944 -7.719 -16.964 1.00 89.75 93 LEU A C 1
ATOM 730 O O . LEU A 1 93 ? 3.444 -8.538 -17.728 1.00 89.75 93 LEU A O 1
ATOM 734 N N . MET A 1 94 ? 1.762 -7.146 -17.199 1.00 92.25 94 MET A N 1
ATOM 735 C CA . MET A 1 94 ? 0.942 -7.431 -18.378 1.00 92.25 94 MET A CA 1
ATOM 736 C C . MET A 1 94 ? 1.642 -6.995 -19.666 1.00 92.25 94 MET A C 1
ATOM 738 O O . MET A 1 94 ? 1.704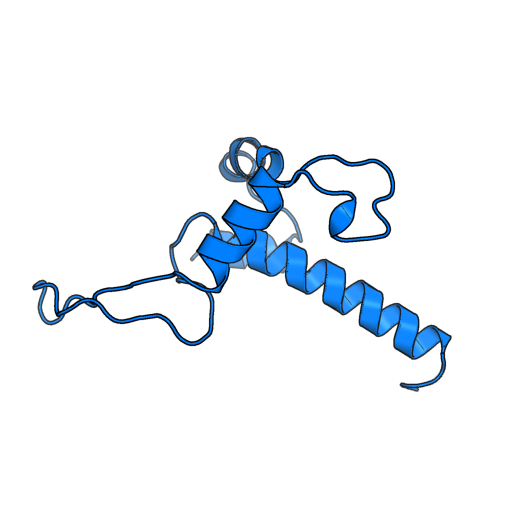 -7.779 -20.608 1.00 92.25 94 MET A O 1
ATOM 742 N N . ARG A 1 95 ? 2.246 -5.797 -19.696 1.00 90.56 95 ARG A N 1
ATOM 743 C CA . ARG A 1 95 ? 3.056 -5.340 -20.841 1.00 90.56 95 ARG A CA 1
ATOM 744 C C . ARG A 1 95 ? 4.205 -6.300 -21.129 1.00 90.56 95 ARG A C 1
ATOM 746 O O . ARG A 1 95 ? 4.327 -6.783 -22.245 1.00 90.56 95 ARG A O 1
ATOM 753 N N . ARG A 1 96 ? 4.971 -6.674 -20.098 1.00 90.56 96 ARG A N 1
ATOM 754 C CA . ARG A 1 96 ? 6.050 -7.664 -20.234 1.00 90.56 96 ARG A CA 1
ATOM 755 C C . ARG A 1 96 ? 5.540 -9.017 -20.718 1.00 90.56 96 ARG A C 1
ATOM 757 O O . ARG A 1 96 ? 6.253 -9.706 -21.437 1.00 90.56 96 ARG A O 1
ATOM 764 N N . ALA A 1 97 ? 4.356 -9.441 -20.295 1.00 94.50 97 ALA A N 1
ATOM 765 C CA . ALA A 1 97 ? 3.789 -10.708 -20.727 1.00 94.50 97 ALA A CA 1
ATOM 766 C C . ALA A 1 97 ? 3.397 -10.678 -22.215 1.00 94.50 97 ALA A C 1
ATOM 768 O O . ALA A 1 97 ? 3.646 -11.660 -22.911 1.00 94.50 97 ALA A O 1
ATOM 769 N N . VAL A 1 98 ? 2.879 -9.551 -22.715 1.00 95.00 98 VAL A N 1
ATOM 770 C CA . VAL A 1 98 ? 2.637 -9.325 -24.152 1.00 95.00 98 VAL A CA 1
ATOM 771 C C . VAL A 1 98 ? 3.954 -9.285 -24.934 1.00 95.00 98 VAL A C 1
ATOM 773 O O . VAL A 1 98 ? 4.087 -9.996 -25.925 1.00 95.00 98 VAL A O 1
ATOM 776 N N . ASP A 1 99 ? 4.967 -8.555 -24.451 1.00 94.75 99 ASP A N 1
ATOM 777 C CA . ASP A 1 99 ? 6.290 -8.482 -25.097 1.00 94.75 99 ASP A CA 1
ATOM 778 C C . ASP A 1 99 ? 6.954 -9.867 -25.213 1.00 94.75 99 ASP A C 1
ATOM 780 O O . ASP A 1 99 ? 7.633 -10.170 -26.192 1.00 94.75 99 ASP A O 1
ATOM 784 N N . ASN A 1 100 ? 6.725 -10.737 -24.223 1.00 95.44 100 ASN A N 1
ATOM 785 C CA . ASN A 1 100 ? 7.206 -12.120 -24.213 1.00 95.44 100 ASN A CA 1
ATOM 786 C C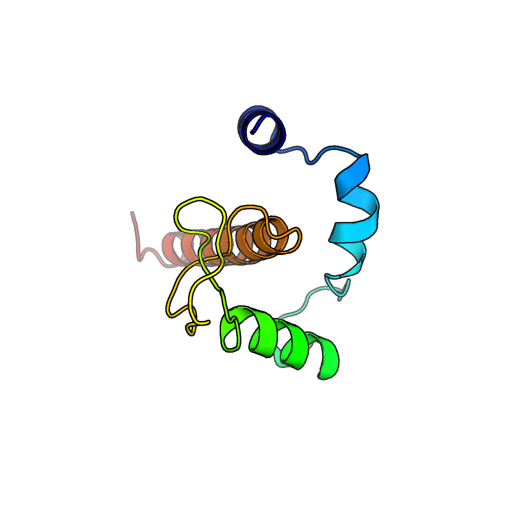 . ASN A 1 100 ? 6.246 -13.112 -24.896 1.00 95.44 100 ASN A C 1
ATOM 788 O O . ASN A 1 100 ? 6.457 -14.319 -24.792 1.00 95.44 100 ASN A O 1
ATOM 792 N N . SER A 1 101 ? 5.196 -12.635 -25.576 1.00 93.06 101 SER A N 1
ATOM 793 C CA . SER A 1 101 ? 4.200 -13.465 -26.274 1.00 93.06 101 SER A CA 1
ATOM 794 C C . SER A 1 101 ? 3.508 -14.515 -25.384 1.00 93.06 101 SER A C 1
ATOM 796 O O . SER A 1 101 ? 3.091 -15.566 -25.865 1.00 93.06 101 SER A O 1
ATOM 798 N N . ILE A 1 102 ? 3.387 -14.250 -24.077 1.00 93.06 102 ILE A N 1
ATOM 799 C CA . ILE A 1 102 ? 2.659 -15.104 -23.119 1.00 93.06 102 ILE A CA 1
ATOM 800 C C . ILE A 1 102 ? 1.144 -14.931 -23.300 1.00 93.06 102 ILE A C 1
ATOM 802 O O . ILE A 1 102 ? 0.386 -15.889 -23.159 1.00 93.06 102 ILE A O 1
ATOM 806 N N . PHE A 1 103 ? 0.715 -13.711 -23.625 1.00 79.12 103 PHE A N 1
ATOM 807 C CA . PHE A 1 103 ? -0.656 -13.378 -24.004 1.00 79.12 103 PHE A CA 1
ATOM 808 C C . PHE A 1 103 ? -0.640 -12.798 -25.422 1.00 79.12 103 PHE A C 1
ATOM 810 O O . PHE A 1 103 ? 0.263 -12.024 -25.746 1.00 79.12 103 PHE A O 1
ATOM 817 N N . GLN A 1 104 ? -1.598 -13.222 -26.253 1.00 61.06 104 GLN A N 1
ATOM 818 C CA . GLN A 1 104 ? -1.788 -12.747 -27.629 1.00 61.06 104 GLN A CA 1
ATOM 819 C C . GLN A 1 104 ? -2.737 -11.553 -27.678 1.00 61.06 104 GLN A C 1
ATOM 821 O O . GLN A 1 104 ? -3.722 -11.566 -26.903 1.00 61.06 104 GLN A O 1
#

Foldseek 3Di:
DVQVVCCVVPVDGPPVLCPPQVVLPPPDDDDPDPVSDDPVSVVVVCCQAFVDKDWDQDVNRTDDIDGDPDDHDVVPSNRVVVVVVVVVVVVVVVVVCVVVVVDD

Organism: Trifolium pratense (NCBI:txid57577)